Protein AF-A0A4Q3J6K9-F1 (afdb_monomer_lite)

Sequence (147 aa):
MFREPLLRAWMITGSCLGVVLSLVRLTGAIGLLRRRAWSRPVLTGESIAGLVLIVVGFAFNLLVVTPRMMAAVEAKANRGGPGNDHAVAVGGAVGGAVGGVVGSLFGLAVAVATLVIVNQPEVRAALAHRPLPAGVPRFPGLPGDPT

Secondary structure (DSSP, 8-state):
----HHHHHHHHHHHHHHHHHHHHHHHHHHHHHTT-TTHHHHHHHHHHHHHHHHHHHHHHIIIIIHHHHHHHHHHHHTTT--THHHHHHHHHHHHHHHHHHHHHHHHHHHHHHHHHHHH-HHHHHHHH-PPPPTTPPPPTT-TT---

pLDDT: mean 79.11, std 9.24, range [50.06, 92.25]

Radius of gyration: 24.16 Å; chains: 1; bounding box: 59×25×73 Å

Foldseek 3Di:
DDPDPVVVVVVVVVVVVVVVLVVLVVVLVVCLVVLAPVSLVSLLVSLVVLLVCLVVVVCCCVVPVVVVLVVVLVVVVVVPPDPPVSCVSVCCVVCCVVCSVVVSVVSNVVSVVSNVVSPDVVSVVSSPDDPPPVPDDDDPDDPPDDD

Structure (mmCIF, N/CA/C/O backbone):
data_AF-A0A4Q3J6K9-F1
#
_entry.id   AF-A0A4Q3J6K9-F1
#
loop_
_atom_site.group_PDB
_atom_site.id
_atom_site.type_symbol
_atom_site.label_atom_id
_atom_site.label_alt_id
_atom_site.label_comp_id
_atom_site.label_asym_id
_atom_site.label_entity_id
_atom_site.label_seq_id
_atom_site.pdbx_PDB_ins_code
_atom_site.Cartn_x
_atom_site.Cartn_y
_atom_site.Cartn_z
_atom_site.occupancy
_atom_site.B_iso_or_equiv
_atom_site.auth_seq_id
_atom_site.auth_comp_id
_atom_site.auth_asym_id
_atom_site.auth_atom_id
_atom_site.pdbx_PDB_model_num
ATOM 1 N N . MET A 1 1 ? 14.607 9.360 -17.926 1.00 50.06 1 MET A N 1
ATOM 2 C CA . MET A 1 1 ? 13.191 9.783 -18.029 1.00 50.06 1 MET A CA 1
ATOM 3 C C . MET A 1 1 ? 12.442 8.737 -18.851 1.00 50.06 1 MET A C 1
ATOM 5 O O . MET A 1 1 ? 12.768 8.570 -20.020 1.00 50.06 1 MET A O 1
ATOM 9 N N . PHE A 1 2 ? 11.525 7.971 -18.252 1.00 56.50 2 PHE A N 1
ATOM 10 C CA . PHE A 1 2 ? 10.812 6.890 -18.948 1.00 56.50 2 PHE A CA 1
ATOM 11 C C . PHE A 1 2 ? 10.041 7.456 -20.150 1.00 56.50 2 PHE A C 1
ATOM 13 O O . PHE A 1 2 ? 9.261 8.398 -19.984 1.00 56.50 2 PHE A O 1
ATOM 20 N N . ARG A 1 3 ? 10.313 6.948 -21.359 1.00 67.44 3 ARG A N 1
ATOM 21 C CA . ARG A 1 3 ? 9.590 7.339 -22.584 1.00 67.44 3 ARG A CA 1
ATOM 22 C C . ARG A 1 3 ? 8.243 6.626 -22.713 1.00 67.44 3 ARG A C 1
ATOM 24 O O . ARG A 1 3 ? 7.404 7.072 -23.481 1.00 67.44 3 ARG A O 1
ATOM 31 N N . GLU A 1 4 ? 8.020 5.565 -21.941 1.00 81.38 4 GLU A N 1
ATOM 32 C CA . GLU A 1 4 ? 6.760 4.829 -21.963 1.00 81.38 4 GLU A CA 1
ATOM 33 C C . GLU A 1 4 ? 5.675 5.583 -21.175 1.00 81.38 4 GLU A C 1
ATOM 35 O O . GLU A 1 4 ? 5.812 5.747 -19.955 1.00 81.38 4 GLU A O 1
ATOM 40 N N . PRO A 1 5 ? 4.586 6.030 -21.832 1.00 87.56 5 PRO A N 1
ATOM 41 C CA . PRO A 1 5 ? 3.512 6.767 -21.166 1.00 87.56 5 PRO A CA 1
ATOM 42 C C . PRO A 1 5 ? 2.828 5.925 -20.082 1.00 87.56 5 PRO A C 1
ATOM 44 O O . PRO A 1 5 ? 2.428 6.464 -19.054 1.00 87.56 5 PRO A O 1
ATOM 47 N N . LEU A 1 6 ? 2.778 4.600 -20.260 1.00 84.94 6 LEU A N 1
ATOM 48 C CA . LEU A 1 6 ? 2.197 3.666 -19.296 1.00 84.94 6 LEU A CA 1
ATOM 49 C C . LEU A 1 6 ? 2.953 3.657 -17.961 1.00 84.94 6 LEU A C 1
ATOM 51 O O . LEU A 1 6 ? 2.334 3.735 -16.904 1.00 84.94 6 LEU A O 1
ATOM 55 N N . LEU A 1 7 ? 4.289 3.597 -17.997 1.00 80.81 7 LEU A N 1
ATOM 56 C CA . LEU A 1 7 ? 5.097 3.545 -16.778 1.00 80.81 7 LEU A CA 1
ATOM 57 C C . LEU A 1 7 ? 5.019 4.869 -16.007 1.00 80.81 7 LEU A C 1
ATOM 59 O O . LEU A 1 7 ? 4.944 4.874 -14.780 1.00 80.81 7 LEU A O 1
ATOM 63 N N . ARG A 1 8 ? 4.987 5.996 -16.733 1.00 85.62 8 ARG A N 1
ATOM 64 C CA . ARG A 1 8 ? 4.766 7.317 -16.130 1.00 85.62 8 ARG A CA 1
ATOM 65 C C . ARG A 1 8 ? 3.394 7.420 -15.482 1.00 85.62 8 ARG A C 1
ATOM 67 O O . ARG A 1 8 ? 3.319 7.867 -14.343 1.00 85.62 8 ARG A O 1
ATOM 74 N N . ALA A 1 9 ? 2.339 7.011 -16.189 1.00 89.56 9 ALA A N 1
ATOM 75 C CA . ALA A 1 9 ? 0.986 7.008 -15.646 1.00 89.56 9 ALA A CA 1
ATOM 76 C C . ALA A 1 9 ? 0.929 6.163 -14.367 1.00 89.56 9 ALA A C 1
ATOM 78 O O . ALA A 1 9 ? 0.496 6.662 -13.337 1.00 89.56 9 ALA A O 1
ATOM 79 N N . TRP A 1 10 ? 1.491 4.949 -14.390 1.00 84.81 10 TRP A N 1
ATOM 80 C CA . TRP A 1 10 ? 1.572 4.078 -13.216 1.00 84.81 10 TRP A CA 1
ATOM 81 C C . TRP A 1 10 ? 2.307 4.727 -12.034 1.00 84.81 10 TRP A C 1
ATOM 83 O O . TRP A 1 10 ? 1.802 4.713 -10.914 1.00 84.81 10 TRP A O 1
ATOM 93 N N . MET A 1 11 ? 3.472 5.342 -12.268 1.00 86.06 11 MET A N 1
ATOM 94 C CA . MET A 1 11 ? 4.239 6.023 -11.216 1.00 86.06 11 MET A CA 1
ATOM 95 C C . MET A 1 11 ? 3.488 7.218 -10.614 1.00 86.06 11 MET A C 1
ATOM 97 O O . MET A 1 11 ? 3.484 7.386 -9.394 1.00 86.06 11 MET A O 1
ATOM 101 N N . ILE A 1 12 ? 2.846 8.040 -11.449 1.00 90.38 12 ILE A N 1
ATOM 102 C CA . ILE A 1 12 ? 2.070 9.203 -10.998 1.00 90.38 12 ILE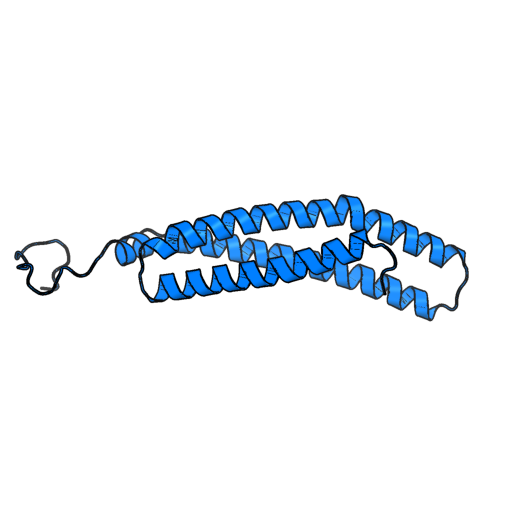 A CA 1
ATOM 103 C C . ILE A 1 12 ? 0.842 8.736 -10.216 1.00 90.38 12 ILE A C 1
ATOM 105 O O . ILE A 1 12 ? 0.642 9.174 -9.085 1.00 90.38 12 ILE A O 1
ATOM 109 N N . THR A 1 13 ? 0.063 7.805 -10.771 1.00 90.12 13 THR A N 1
ATOM 110 C CA . THR A 1 13 ? -1.119 7.244 -10.109 1.00 90.12 13 THR A CA 1
ATOM 111 C C . THR A 1 13 ? -0.745 6.592 -8.783 1.00 90.12 13 THR A C 1
ATOM 113 O O . THR A 1 13 ? -1.395 6.868 -7.779 1.00 90.12 13 THR A O 1
ATOM 116 N N . GLY A 1 14 ? 0.331 5.801 -8.740 1.00 86.31 14 GLY A N 1
ATOM 117 C CA . GLY A 1 14 ? 0.823 5.183 -7.509 1.00 86.31 14 GLY A CA 1
ATOM 118 C C . GLY A 1 14 ? 1.244 6.211 -6.456 1.00 86.31 14 GLY A C 1
ATOM 119 O O . GLY A 1 14 ? 0.903 6.062 -5.284 1.00 86.31 14 GLY A O 1
ATOM 120 N N . SER A 1 15 ? 1.906 7.294 -6.870 1.00 88.00 15 SER A N 1
ATOM 121 C CA . SER A 1 15 ? 2.317 8.375 -5.963 1.00 88.00 15 SER A CA 1
ATOM 122 C C . SER A 1 15 ? 1.113 9.131 -5.396 1.00 88.00 15 SER A C 1
ATOM 124 O O . SER A 1 15 ? 1.013 9.315 -4.184 1.00 88.00 15 SER A O 1
ATOM 126 N N . CYS A 1 16 ? 0.159 9.520 -6.248 1.00 92.25 16 CYS A N 1
ATOM 127 C CA . CYS A 1 16 ? -1.075 10.179 -5.819 1.00 92.25 16 CYS A CA 1
ATOM 128 C C . CYS A 1 16 ? -1.885 9.286 -4.872 1.00 92.25 16 CYS A C 1
ATOM 130 O O . CYS A 1 16 ? -2.348 9.745 -3.829 1.00 92.25 16 CYS A O 1
ATOM 132 N N . LEU A 1 17 ? -2.012 8.002 -5.202 1.00 87.75 17 LEU A N 1
ATOM 133 C CA . LEU A 1 17 ? -2.733 7.038 -4.383 1.00 87.75 17 LEU A CA 1
ATOM 134 C C . LEU A 1 17 ? -2.057 6.824 -3.023 1.00 87.75 17 LEU A C 1
ATOM 136 O O . LEU A 1 17 ? -2.743 6.773 -2.005 1.00 87.75 17 LEU A O 1
ATOM 140 N N . GLY A 1 18 ? -0.723 6.777 -2.986 1.00 85.06 18 GLY A N 1
ATOM 141 C CA . GLY A 1 18 ? 0.050 6.693 -1.746 1.00 85.06 18 GLY A CA 1
ATOM 142 C C . GLY A 1 18 ? -0.181 7.889 -0.820 1.00 85.06 18 GLY A C 1
ATOM 143 O O . GLY A 1 18 ? -0.347 7.712 0.389 1.00 85.06 18 GLY A O 1
ATOM 144 N N . VAL A 1 19 ? -0.271 9.102 -1.374 1.00 89.56 19 VAL A N 1
ATOM 145 C CA . VAL A 1 19 ? -0.608 10.309 -0.599 1.00 89.56 19 VAL A CA 1
ATOM 146 C C . VAL A 1 19 ? -2.028 10.218 -0.043 1.00 89.56 19 VAL A C 1
ATOM 148 O O . VAL A 1 19 ? -2.233 10.456 1.146 1.00 89.56 19 VAL A O 1
ATOM 151 N N . VAL A 1 20 ? -3.003 9.819 -0.866 1.00 90.62 20 VAL A N 1
ATOM 152 C CA . VAL A 1 20 ? -4.399 9.660 -0.426 1.00 90.62 20 VAL A CA 1
ATOM 153 C C . VAL A 1 20 ? -4.501 8.638 0.706 1.00 90.62 20 VAL A C 1
ATOM 155 O O . VAL A 1 20 ? -5.085 8.939 1.746 1.00 90.62 20 VAL A O 1
ATOM 158 N N . LEU A 1 21 ? -3.884 7.465 0.556 1.00 82.12 21 LEU A N 1
ATOM 159 C CA . LEU A 1 21 ? -3.858 6.440 1.602 1.00 82.12 21 LEU A CA 1
ATOM 160 C C . LEU A 1 21 ? -3.192 6.945 2.882 1.00 82.12 21 LEU A C 1
ATOM 162 O O . LEU A 1 21 ? -3.706 6.709 3.971 1.00 82.12 21 LEU A O 1
ATOM 166 N N . SER A 1 22 ? -2.101 7.703 2.765 1.00 85.12 22 SER A N 1
ATOM 167 C CA . SER A 1 22 ? -1.423 8.298 3.922 1.00 85.12 22 SER A CA 1
ATOM 168 C C . SER A 1 22 ? -2.331 9.268 4.682 1.00 85.12 22 SER A C 1
ATOM 170 O O . SER A 1 22 ? -2.375 9.234 5.912 1.00 85.12 22 SER A O 1
ATOM 172 N N . LEU A 1 23 ? -3.110 10.091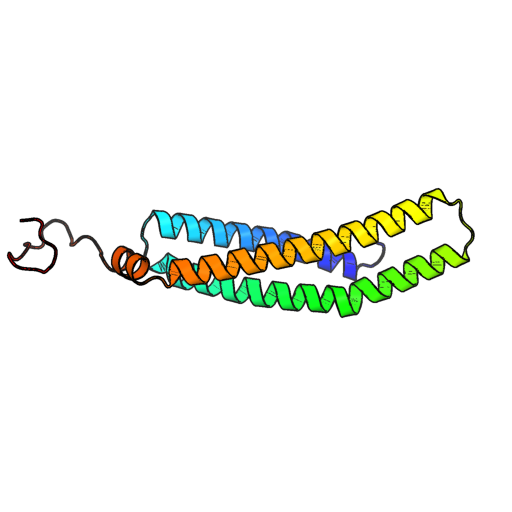 3.971 1.00 90.44 23 LEU A N 1
ATOM 173 C CA . LEU A 1 23 ? -4.088 10.998 4.580 1.00 90.44 23 LEU A CA 1
ATOM 174 C C . LEU A 1 23 ? -5.230 10.235 5.259 1.00 90.44 23 LEU A C 1
ATOM 176 O O . LEU A 1 23 ? -5.631 10.591 6.370 1.00 90.44 23 LEU A O 1
ATOM 180 N N . VAL A 1 24 ? -5.735 9.169 4.633 1.00 86.88 24 VAL A N 1
ATOM 181 C CA . VAL A 1 24 ? -6.774 8.308 5.223 1.00 86.88 24 VAL A CA 1
ATOM 182 C C . VAL A 1 24 ? -6.252 7.638 6.491 1.00 86.88 24 VAL A C 1
ATOM 184 O O . VAL A 1 24 ? -6.913 7.685 7.529 1.00 86.88 24 VAL A O 1
ATOM 187 N N . ARG A 1 25 ? -5.039 7.087 6.442 1.00 84.88 25 ARG A N 1
ATOM 188 C CA . ARG A 1 25 ? -4.376 6.443 7.576 1.00 84.88 25 ARG A CA 1
ATOM 189 C C . ARG A 1 25 ? -4.149 7.420 8.729 1.00 84.88 25 ARG A C 1
ATOM 191 O O . ARG A 1 25 ? -4.455 7.098 9.876 1.00 84.88 25 ARG A O 1
ATOM 198 N N . LEU A 1 26 ? -3.696 8.638 8.428 1.00 88.25 26 LEU A N 1
ATOM 199 C CA . LEU A 1 26 ? -3.539 9.711 9.411 1.00 88.25 26 LEU A CA 1
ATOM 200 C C . LEU A 1 26 ? -4.884 10.097 10.042 1.00 88.25 26 LEU A C 1
ATOM 202 O O . LEU A 1 26 ? -4.996 10.207 11.262 1.00 88.25 26 LEU A O 1
ATOM 206 N N . THR A 1 27 ? -5.927 10.240 9.224 1.00 87.81 27 THR A N 1
ATOM 207 C CA . THR A 1 27 ? -7.286 10.557 9.687 1.00 87.81 27 THR A CA 1
ATOM 208 C C . THR A 1 27 ? -7.838 9.450 10.588 1.00 87.81 27 THR A C 1
ATOM 210 O O . THR A 1 27 ? -8.422 9.736 11.635 1.00 87.81 27 THR A O 1
ATOM 213 N N . GLY A 1 28 ? -7.604 8.186 10.228 1.00 83.25 28 GLY A N 1
ATOM 214 C CA . GLY A 1 28 ? -7.954 7.023 11.038 1.00 83.25 28 GLY A CA 1
ATOM 215 C C . GLY A 1 28 ? -7.220 7.005 12.381 1.00 83.25 28 GLY A C 1
ATOM 216 O O . GLY A 1 28 ? -7.858 6.817 13.417 1.00 83.25 28 GLY A O 1
ATOM 217 N N . ALA A 1 29 ? -5.914 7.294 12.389 1.00 82.31 29 ALA A N 1
ATOM 218 C CA . ALA A 1 29 ? -5.112 7.390 13.610 1.00 82.31 29 ALA A CA 1
ATOM 219 C C . ALA A 1 29 ? -5.605 8.511 14.544 1.00 82.31 29 ALA A C 1
ATOM 221 O O . ALA A 1 29 ? -5.792 8.285 15.741 1.00 82.31 29 ALA A O 1
ATOM 222 N N . ILE A 1 30 ? -5.912 9.697 14.003 1.00 88.44 30 ILE A N 1
ATOM 223 C CA . ILE A 1 30 ? -6.509 10.804 14.769 1.00 88.44 30 ILE A CA 1
ATOM 224 C C . ILE A 1 30 ? -7.882 10.396 15.322 1.00 88.44 30 ILE A C 1
ATOM 226 O O . ILE A 1 30 ? -8.202 10.679 16.479 1.00 88.44 30 ILE A O 1
ATOM 230 N N . GLY A 1 31 ? -8.704 9.712 14.522 1.00 83.31 31 GLY A N 1
ATOM 231 C CA . GLY A 1 31 ? -9.998 9.187 14.954 1.00 83.31 31 GLY A CA 1
ATOM 232 C C . GLY A 1 31 ? -9.879 8.204 16.123 1.00 83.31 31 GLY A C 1
ATOM 233 O O . GLY A 1 31 ? -10.697 8.260 17.047 1.00 83.31 31 GLY A O 1
ATOM 234 N N . LEU A 1 32 ? -8.843 7.360 16.105 1.00 80.50 32 LEU A N 1
ATOM 235 C CA . LEU A 1 32 ? -8.532 6.402 17.165 1.00 80.50 32 LEU A CA 1
ATOM 236 C C . LEU A 1 32 ? -8.129 7.118 18.464 1.00 80.50 32 LEU A C 1
ATOM 238 O O . LEU A 1 32 ? -8.682 6.825 19.523 1.00 80.50 32 LEU A O 1
ATOM 242 N N . LEU A 1 33 ? -7.252 8.126 18.373 1.00 85.75 33 LEU A N 1
ATOM 243 C CA . LEU A 1 33 ? -6.837 8.953 19.516 1.00 85.75 33 LEU A CA 1
ATOM 244 C C . LEU A 1 33 ? -8.013 9.714 20.141 1.00 85.75 33 LEU A C 1
ATOM 246 O O . LEU A 1 33 ? -8.102 9.843 21.359 1.00 85.75 33 LEU A O 1
ATOM 250 N N . ARG A 1 34 ? -8.962 10.175 19.319 1.00 86.88 34 ARG A N 1
ATOM 251 C CA . ARG A 1 34 ? -10.184 10.857 19.785 1.00 86.88 34 ARG A CA 1
ATOM 252 C C . ARG A 1 34 ? -11.299 9.893 20.199 1.00 86.88 34 ARG A C 1
ATOM 254 O O . ARG A 1 34 ? -12.428 10.342 20.398 1.00 86.88 34 ARG A O 1
ATOM 261 N N . ARG A 1 35 ? -11.005 8.590 20.287 1.00 83.44 35 ARG A N 1
ATOM 262 C CA . ARG A 1 35 ? -11.939 7.508 20.633 1.00 83.44 35 ARG A CA 1
ATOM 263 C C . ARG A 1 35 ? -13.259 7.556 19.855 1.00 83.44 35 ARG A C 1
ATOM 265 O O . ARG A 1 35 ? -14.325 7.264 20.393 1.00 83.44 35 ARG A O 1
ATOM 272 N N . ARG A 1 36 ? -13.233 7.965 18.584 1.00 81.56 36 ARG A N 1
ATOM 273 C CA . ARG A 1 36 ? -14.471 8.093 17.808 1.00 81.56 36 ARG A CA 1
ATOM 274 C C . ARG A 1 36 ? -14.853 6.766 17.155 1.00 81.56 36 ARG A C 1
ATOM 276 O O . ARG A 1 36 ? -14.031 6.136 16.496 1.00 81.56 36 ARG A O 1
ATOM 283 N N . ALA A 1 37 ? -16.129 6.389 17.259 1.00 81.81 37 ALA A N 1
ATOM 284 C CA . ALA A 1 37 ? -16.653 5.123 16.733 1.00 81.81 37 ALA A CA 1
ATOM 285 C C . ALA A 1 37 ? -16.487 4.951 15.207 1.00 81.81 37 ALA A C 1
ATOM 287 O O . ALA A 1 37 ? -16.338 3.828 14.731 1.00 81.81 37 ALA A O 1
ATOM 288 N N . TRP A 1 38 ? -16.446 6.050 14.442 1.00 82.88 38 TRP A N 1
ATOM 289 C CA . TRP A 1 38 ? -16.239 6.010 12.986 1.00 82.88 38 TRP A CA 1
ATOM 290 C C . TRP A 1 38 ? -14.806 5.643 12.573 1.00 82.88 38 TRP A C 1
ATOM 292 O O . TRP A 1 38 ? -14.588 5.287 11.420 1.00 82.88 38 TRP A O 1
ATOM 302 N N . SER A 1 39 ? -13.835 5.676 13.493 1.00 82.81 39 SER A N 1
ATOM 303 C CA . SER A 1 39 ? -12.445 5.303 13.186 1.00 82.81 39 SER A CA 1
ATOM 304 C C . SER A 1 39 ? -12.304 3.835 12.778 1.00 82.81 39 SER A C 1
ATOM 306 O O . SER A 1 39 ? -11.504 3.518 11.903 1.00 82.81 39 SER A O 1
ATOM 308 N N . ARG A 1 40 ? -13.119 2.941 13.357 1.00 80.69 40 ARG A N 1
ATOM 309 C CA . ARG A 1 40 ? -13.051 1.496 13.097 1.00 80.69 40 ARG A CA 1
ATOM 310 C C . ARG A 1 40 ? -13.388 1.140 11.648 1.00 80.69 40 ARG A C 1
ATOM 312 O O . ARG A 1 40 ? -12.520 0.566 10.998 1.00 80.69 40 ARG A O 1
ATOM 319 N N . PRO A 1 41 ? -14.573 1.488 11.103 1.00 83.62 41 PRO A N 1
ATOM 320 C CA . PRO A 1 41 ? -14.885 1.152 9.716 1.00 83.62 41 PRO A CA 1
ATOM 321 C C . PRO A 1 41 ? -13.930 1.821 8.717 1.00 83.62 41 PRO A C 1
ATOM 323 O O . PRO A 1 41 ? -13.606 1.205 7.707 1.00 83.62 41 PRO A O 1
ATOM 326 N N . VAL A 1 42 ? -13.423 3.028 9.010 1.00 85.38 42 VAL A N 1
ATOM 327 C CA . VAL A 1 42 ? -12.439 3.708 8.146 1.00 85.38 42 VAL A CA 1
ATOM 328 C C . VAL A 1 42 ? -11.113 2.951 8.101 1.00 85.38 42 VAL A C 1
ATOM 330 O O . VAL A 1 42 ? -10.605 2.693 7.015 1.00 85.38 42 VAL A O 1
ATOM 333 N N . LEU A 1 43 ? -10.569 2.551 9.255 1.00 82.75 43 LEU A N 1
ATOM 334 C CA . LEU A 1 43 ? -9.308 1.806 9.318 1.00 82.75 43 LEU A CA 1
ATOM 335 C C . LEU A 1 43 ? -9.441 0.398 8.732 1.00 82.75 43 LEU A C 1
ATOM 337 O O . LEU A 1 43 ? -8.551 -0.049 8.017 1.00 82.75 43 LEU A O 1
ATOM 341 N N . THR A 1 44 ? -10.558 -0.293 8.980 1.00 83.81 44 THR A N 1
ATOM 342 C CA . THR A 1 44 ? -10.816 -1.601 8.363 1.00 83.81 44 THR A CA 1
ATOM 343 C C . THR A 1 44 ? -10.914 -1.484 6.843 1.00 83.81 44 THR A C 1
ATOM 345 O O . THR A 1 44 ? -10.295 -2.275 6.134 1.00 83.81 44 THR A O 1
ATOM 348 N N . GLY A 1 45 ? -11.641 -0.482 6.340 1.00 86.56 45 GLY A N 1
ATOM 349 C CA . GLY A 1 45 ? -11.747 -0.220 4.906 1.00 86.56 45 GLY A CA 1
ATOM 350 C C . GLY A 1 45 ? -10.395 0.106 4.271 1.00 86.56 45 GLY A C 1
ATOM 351 O O . GLY A 1 45 ? -10.051 -0.478 3.247 1.00 86.56 45 GLY A O 1
ATOM 352 N N . GLU A 1 46 ? -9.600 0.975 4.903 1.00 87.31 46 GLU A N 1
ATOM 353 C CA . GLU A 1 46 ? -8.251 1.322 4.436 1.00 87.31 46 GLU A CA 1
ATOM 354 C C . GLU A 1 46 ? -7.317 0.114 4.430 1.00 87.31 46 GLU A C 1
ATOM 356 O O . GLU A 1 46 ? -6.610 -0.089 3.449 1.00 87.31 46 GLU A O 1
ATOM 361 N N . SER A 1 47 ? -7.362 -0.736 5.457 1.00 82.88 47 SER A N 1
ATOM 362 C CA . SER A 1 47 ? -6.509 -1.925 5.522 1.00 82.88 47 SER A CA 1
ATOM 363 C C . SER A 1 47 ? -6.854 -2.938 4.428 1.00 82.88 47 SER A C 1
ATOM 365 O O . SER A 1 47 ? -5.950 -3.491 3.805 1.00 82.88 47 SER A O 1
ATOM 367 N N . ILE A 1 48 ? -8.144 -3.151 4.138 1.00 87.38 48 ILE A N 1
ATOM 368 C CA . ILE A 1 48 ? -8.580 -4.025 3.036 1.00 87.38 48 ILE A CA 1
ATOM 369 C C . ILE A 1 48 ? -8.155 -3.431 1.689 1.00 87.38 48 ILE A C 1
ATOM 371 O O . ILE A 1 48 ? -7.554 -4.128 0.873 1.00 87.38 48 ILE A O 1
ATOM 375 N N . ALA A 1 49 ? -8.428 -2.143 1.463 1.00 86.75 49 ALA A N 1
ATOM 376 C CA . ALA A 1 49 ? -8.052 -1.460 0.227 1.00 86.75 49 ALA A CA 1
ATOM 377 C C . ALA A 1 49 ? -6.529 -1.468 0.015 1.00 86.75 49 ALA A C 1
ATOM 379 O O . ALA A 1 49 ? -6.060 -1.755 -1.085 1.00 86.75 49 ALA A O 1
ATOM 380 N N . GLY A 1 50 ? -5.754 -1.218 1.071 1.00 83.56 50 GLY A N 1
ATOM 381 C CA . GLY A 1 50 ? -4.296 -1.282 1.057 1.00 83.56 50 GLY A CA 1
ATOM 382 C C . GLY A 1 50 ? -3.784 -2.676 0.706 1.00 83.56 50 GLY A C 1
ATOM 383 O O . GLY A 1 50 ? -2.887 -2.804 -0.121 1.00 83.56 50 GLY A O 1
ATOM 384 N N . LEU A 1 51 ? -4.392 -3.728 1.257 1.00 85.25 51 LEU A N 1
ATOM 385 C CA . LEU A 1 51 ? -4.007 -5.110 0.969 1.00 85.25 51 LEU A CA 1
ATOM 386 C C . LEU A 1 51 ? -4.286 -5.482 -0.495 1.00 85.25 51 LEU A C 1
ATOM 388 O O . LEU A 1 51 ? -3.418 -6.046 -1.159 1.00 85.25 51 LEU A O 1
ATOM 392 N N . VAL A 1 52 ? -5.445 -5.084 -1.031 1.00 89.12 52 VAL A N 1
ATOM 393 C CA . VAL A 1 52 ? -5.763 -5.238 -2.461 1.00 89.12 52 VAL A CA 1
ATOM 394 C C . VAL A 1 52 ? -4.743 -4.499 -3.327 1.00 89.12 52 VAL A C 1
ATOM 396 O O . VAL A 1 52 ? -4.228 -5.069 -4.286 1.00 89.12 52 VAL A O 1
ATOM 399 N N . LEU A 1 53 ? -4.397 -3.259 -2.979 1.00 85.38 53 LEU A N 1
ATOM 400 C CA . LEU A 1 53 ? -3.421 -2.468 -3.732 1.00 85.38 53 LEU A CA 1
ATOM 401 C C . LEU A 1 53 ? -2.010 -3.053 -3.692 1.00 85.38 53 LEU A C 1
ATOM 403 O O . LEU A 1 53 ? -1.325 -3.015 -4.713 1.00 85.38 53 LEU A O 1
ATOM 407 N N . ILE A 1 54 ? -1.586 -3.631 -2.565 1.00 84.19 54 ILE A N 1
ATOM 408 C CA . ILE A 1 54 ? -0.310 -4.353 -2.470 1.00 84.19 54 ILE A CA 1
ATOM 409 C C . ILE A 1 54 ? -0.317 -5.549 -3.426 1.00 84.19 54 ILE A C 1
ATOM 411 O O . ILE A 1 54 ? 0.621 -5.704 -4.204 1.00 84.19 54 ILE A O 1
ATOM 415 N N . VAL A 1 55 ? -1.382 -6.359 -3.427 1.00 87.88 55 VAL A N 1
ATOM 416 C CA . VAL A 1 55 ? -1.497 -7.531 -4.314 1.00 87.88 55 VAL A CA 1
ATOM 417 C C . VAL A 1 55 ? -1.502 -7.113 -5.787 1.00 87.88 55 VAL A C 1
ATOM 419 O O . VAL A 1 55 ? -0.752 -7.672 -6.586 1.00 87.88 55 VAL A O 1
ATOM 422 N N . VAL A 1 56 ? -2.291 -6.097 -6.150 1.00 88.94 56 VAL A N 1
ATOM 423 C CA . VAL A 1 56 ? -2.354 -5.566 -7.522 1.00 88.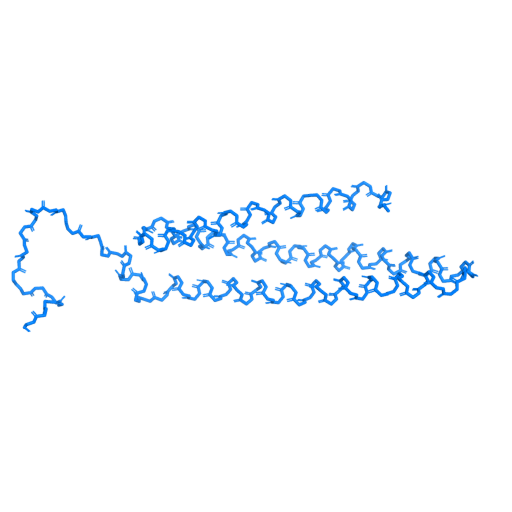94 56 VAL A CA 1
ATOM 424 C C . VAL A 1 56 ? -1.005 -4.981 -7.945 1.00 88.94 56 VAL A C 1
ATOM 426 O O . VAL A 1 56 ? -0.534 -5.257 -9.047 1.00 88.94 56 VAL A O 1
ATOM 429 N N . GLY A 1 57 ? -0.355 -4.207 -7.074 1.00 84.94 57 GLY A N 1
ATOM 430 C CA . GLY A 1 57 ? 0.950 -3.615 -7.347 1.00 84.94 57 GLY A CA 1
ATOM 431 C C . GLY A 1 57 ? 2.046 -4.664 -7.509 1.00 84.94 57 GLY A C 1
ATOM 432 O O . GLY A 1 57 ? 2.867 -4.557 -8.419 1.00 84.94 57 GLY A O 1
ATOM 433 N N . PHE A 1 58 ? 2.022 -5.711 -6.684 1.00 84.25 58 PHE A N 1
ATOM 434 C CA . PHE A 1 58 ? 2.940 -6.840 -6.782 1.00 84.25 58 PHE A CA 1
ATOM 435 C C . PHE A 1 58 ? 2.739 -7.621 -8.086 1.00 84.25 58 PHE A C 1
ATOM 437 O O . PHE A 1 58 ? 3.704 -7.862 -8.812 1.00 84.25 58 PHE A O 1
ATOM 444 N N . ALA A 1 59 ? 1.489 -7.937 -8.439 1.00 89.69 59 ALA A N 1
ATOM 445 C CA . ALA A 1 59 ? 1.160 -8.599 -9.698 1.00 89.69 59 ALA A CA 1
ATOM 446 C C . ALA A 1 59 ? 1.587 -7.760 -10.913 1.00 89.69 59 ALA A C 1
ATOM 448 O O . ALA A 1 59 ? 2.213 -8.284 -11.830 1.00 89.69 59 ALA A O 1
ATOM 449 N N . PHE A 1 60 ? 1.326 -6.449 -10.911 1.00 86.56 60 PHE A N 1
ATOM 450 C CA . PHE A 1 60 ? 1.770 -5.552 -11.982 1.00 86.56 60 PHE A CA 1
ATOM 451 C C . PHE A 1 60 ? 3.302 -5.497 -12.090 1.00 86.56 60 PHE A C 1
ATOM 453 O O . PHE A 1 60 ? 3.855 -5.506 -13.192 1.00 86.56 60 PHE A O 1
ATOM 460 N N . ASN A 1 61 ? 4.007 -5.485 -10.956 1.00 84.12 61 ASN A N 1
ATOM 461 C CA . ASN A 1 61 ? 5.467 -5.489 -10.937 1.00 84.12 61 ASN A CA 1
ATOM 462 C C . ASN A 1 61 ? 6.038 -6.775 -11.561 1.00 84.12 61 ASN A C 1
ATOM 464 O O . ASN A 1 61 ? 6.901 -6.710 -12.438 1.00 84.12 61 ASN A O 1
ATOM 468 N N . LEU A 1 62 ? 5.502 -7.936 -11.181 1.00 86.50 62 LEU A N 1
ATOM 469 C CA . LEU A 1 62 ? 5.934 -9.225 -11.722 1.00 86.50 62 LEU A CA 1
ATOM 470 C C . LEU A 1 62 ? 5.562 -9.411 -13.196 1.00 86.50 62 LEU A C 1
ATOM 472 O O . LEU A 1 62 ? 6.396 -9.854 -13.979 1.00 86.50 62 LEU A O 1
ATOM 476 N N . LEU A 1 63 ? 4.331 -9.070 -13.585 1.00 91.81 63 LEU A N 1
ATOM 477 C CA . LEU A 1 63 ? 3.806 -9.370 -14.921 1.00 91.81 63 LEU A CA 1
ATOM 478 C C . LEU A 1 63 ? 4.192 -8.331 -15.980 1.00 91.81 63 LEU A C 1
ATOM 480 O O . LEU A 1 63 ? 4.247 -8.664 -17.160 1.00 91.81 63 LEU A O 1
ATOM 484 N N . VAL A 1 64 ? 4.439 -7.075 -15.592 1.00 89.75 64 VAL A N 1
ATOM 485 C CA . VAL A 1 64 ? 4.671 -5.974 -16.545 1.00 89.75 64 VAL A CA 1
ATOM 486 C C . VAL A 1 64 ? 6.057 -5.365 -16.383 1.00 89.75 64 VAL A C 1
ATOM 488 O O . VAL A 1 64 ? 6.776 -5.207 -17.369 1.00 89.75 64 VAL A O 1
ATOM 491 N N . VAL A 1 65 ? 6.451 -5.016 -15.158 1.00 84.06 65 VAL A N 1
ATOM 492 C CA . VAL A 1 65 ? 7.691 -4.256 -14.927 1.00 84.06 65 VAL A CA 1
ATOM 493 C C . VAL A 1 65 ? 8.921 -5.147 -15.068 1.00 84.06 65 VAL A C 1
ATOM 495 O O . VAL A 1 65 ? 9.836 -4.807 -15.815 1.00 84.06 65 VAL A O 1
ATOM 498 N N . THR A 1 66 ? 8.924 -6.304 -14.406 1.00 84.56 66 THR A N 1
ATOM 499 C CA . THR A 1 66 ? 10.053 -7.243 -14.396 1.00 84.56 66 THR A CA 1
ATOM 500 C C . THR A 1 66 ? 10.429 -7.736 -15.800 1.00 84.56 66 THR A C 1
ATOM 502 O O . THR A 1 66 ? 11.594 -7.572 -16.169 1.00 84.56 66 THR A O 1
ATOM 505 N N . PRO A 1 67 ? 9.505 -8.254 -16.640 1.00 88.00 67 PRO A N 1
ATOM 506 C CA . PRO A 1 67 ? 9.875 -8.734 -17.973 1.00 88.00 67 PRO A CA 1
ATOM 507 C C . PRO A 1 67 ? 10.382 -7.608 -18.880 1.00 88.00 67 PRO A C 1
ATOM 509 O O . PRO A 1 67 ? 11.354 -7.795 -19.608 1.00 88.00 67 PRO A O 1
ATOM 512 N N . ARG A 1 68 ? 9.789 -6.407 -18.807 1.00 85.12 68 ARG A N 1
ATOM 513 C CA . ARG A 1 68 ? 10.273 -5.254 -19.587 1.00 85.12 68 ARG A CA 1
ATOM 514 C C . ARG A 1 68 ? 11.642 -4.781 -19.136 1.00 85.12 68 ARG A C 1
ATOM 516 O O . ARG A 1 68 ? 12.457 -4.388 -19.966 1.00 85.12 68 ARG A O 1
ATOM 523 N N . MET A 1 69 ? 11.900 -4.824 -17.835 1.00 81.06 69 MET A N 1
ATOM 524 C CA . MET A 1 69 ? 13.201 -4.487 -17.283 1.00 81.06 69 MET A CA 1
ATOM 525 C C . MET A 1 69 ? 14.264 -5.489 -17.742 1.00 81.06 69 MET A C 1
ATOM 527 O O . MET A 1 69 ? 15.315 -5.055 -18.204 1.00 81.06 69 MET A O 1
ATOM 531 N N . MET A 1 70 ? 13.980 -6.797 -17.700 1.00 82.75 70 MET A N 1
ATOM 532 C CA . MET A 1 70 ? 14.897 -7.829 -18.201 1.00 82.75 70 MET A CA 1
ATOM 533 C C . MET A 1 70 ? 15.185 -7.659 -19.696 1.00 82.75 70 MET A C 1
ATOM 535 O O . MET A 1 70 ? 16.350 -7.571 -20.075 1.00 82.75 70 MET A O 1
ATOM 539 N N . ALA A 1 71 ? 14.155 -7.465 -20.524 1.00 86.62 71 ALA A N 1
ATOM 540 C CA . ALA A 1 71 ? 14.332 -7.218 -21.956 1.00 86.62 71 ALA A CA 1
ATOM 541 C C . ALA A 1 71 ? 15.163 -5.950 -22.240 1.00 86.62 71 ALA A C 1
ATOM 543 O O . ALA A 1 71 ? 16.002 -5.927 -23.141 1.00 86.62 71 ALA A O 1
ATOM 544 N N . ALA A 1 72 ? 14.968 -4.883 -21.457 1.00 81.38 72 ALA A N 1
ATOM 545 C CA . ALA A 1 72 ? 15.748 -3.654 -21.587 1.00 81.38 72 ALA A CA 1
ATOM 546 C C . ALA A 1 72 ? 17.215 -3.832 -21.159 1.00 81.38 72 ALA A C 1
ATOM 548 O O . ALA A 1 72 ? 18.100 -3.195 -21.737 1.00 81.38 72 ALA A O 1
ATOM 549 N N . VAL A 1 73 ? 17.474 -4.676 -20.157 1.00 79.25 73 VAL A N 1
ATOM 550 C CA . VAL A 1 73 ? 18.829 -5.027 -19.714 1.00 79.25 73 VAL A CA 1
ATOM 551 C C . VAL A 1 73 ? 19.530 -5.871 -20.777 1.00 79.25 73 VAL A C 1
ATOM 553 O O . VAL A 1 73 ? 20.626 -5.505 -21.190 1.00 79.25 73 VAL A O 1
ATOM 556 N N . GLU A 1 74 ? 18.886 -6.914 -21.301 1.00 83.31 74 GLU A N 1
ATOM 557 C CA . GLU A 1 74 ? 19.434 -7.761 -22.372 1.00 83.31 74 GLU A CA 1
ATOM 558 C C . GLU A 1 74 ? 19.734 -6.959 -23.647 1.00 83.31 74 GLU A C 1
ATOM 560 O O . GLU A 1 74 ? 20.820 -7.059 -24.223 1.00 83.31 74 GLU A O 1
ATOM 565 N N . ALA A 1 75 ? 18.815 -6.079 -24.059 1.00 81.69 75 ALA A N 1
ATOM 566 C CA . ALA A 1 75 ? 19.012 -5.219 -25.224 1.00 81.69 75 ALA A CA 1
ATOM 567 C C . ALA A 1 75 ? 20.189 -4.241 -25.061 1.00 81.69 75 ALA A C 1
ATOM 569 O O . ALA A 1 75 ? 20.796 -3.840 -26.056 1.00 81.69 75 ALA A O 1
ATOM 570 N N . LYS A 1 76 ? 20.510 -3.833 -23.826 1.00 75.12 76 LYS A N 1
ATOM 571 C CA . LYS A 1 76 ? 21.685 -3.003 -23.529 1.00 75.12 76 LYS A CA 1
ATOM 572 C C . LYS A 1 76 ? 22.967 -3.825 -23.433 1.00 75.12 76 LYS A C 1
ATOM 574 O O . LYS A 1 76 ? 23.984 -3.366 -23.948 1.00 75.12 76 LYS A O 1
ATOM 579 N N . ALA A 1 77 ? 22.912 -5.019 -22.844 1.00 75.69 77 ALA A N 1
ATOM 580 C CA . ALA A 1 77 ? 24.042 -5.941 -22.753 1.00 75.69 77 ALA A CA 1
ATOM 581 C C . ALA A 1 77 ? 24.609 -6.265 -24.145 1.00 75.69 77 ALA A C 1
ATOM 583 O O . ALA A 1 77 ? 25.812 -6.169 -24.374 1.00 75.69 77 ALA A O 1
ATOM 584 N N . ASN A 1 78 ? 23.725 -6.517 -25.114 1.00 77.44 78 ASN A N 1
ATOM 585 C CA . ASN A 1 78 ? 24.106 -6.857 -26.488 1.00 77.44 78 ASN A CA 1
ATOM 586 C C . ASN A 1 78 ? 24.686 -5.682 -27.299 1.00 77.44 78 ASN A C 1
ATOM 588 O O . ASN A 1 78 ? 25.225 -5.897 -28.381 1.00 77.44 78 ASN A O 1
ATOM 592 N N . ARG A 1 79 ? 24.585 -4.434 -26.817 1.00 75.44 79 ARG A N 1
ATOM 593 C CA . ARG A 1 79 ? 25.073 -3.239 -27.535 1.00 75.44 79 ARG A CA 1
ATOM 594 C C . ARG A 1 79 ? 26.512 -2.842 -27.192 1.00 75.44 79 ARG A C 1
ATOM 596 O O . ARG A 1 79 ? 26.977 -1.834 -27.714 1.00 75.44 79 ARG A O 1
ATOM 603 N N . GLY A 1 80 ? 27.213 -3.595 -26.338 1.00 62.34 80 GLY A N 1
ATOM 604 C CA . GLY A 1 80 ? 28.650 -3.402 -26.078 1.00 62.34 80 GLY A CA 1
ATOM 605 C C . GLY A 1 80 ? 29.041 -2.022 -25.525 1.00 62.34 80 GLY A C 1
ATOM 606 O O . GLY A 1 80 ? 30.182 -1.599 -25.690 1.00 62.34 80 GLY A O 1
ATOM 607 N N . GLY A 1 81 ? 28.103 -1.294 -24.907 1.00 62.75 81 GLY A N 1
ATOM 608 C CA . GLY A 1 81 ? 28.353 0.044 -24.364 1.00 62.75 81 GLY A CA 1
ATOM 609 C C . GLY A 1 81 ? 29.266 0.027 -23.124 1.00 62.75 81 GLY A C 1
ATOM 610 O O . GLY A 1 81 ? 29.279 -0.968 -22.398 1.00 62.75 81 GLY A O 1
ATOM 611 N N . PRO A 1 82 ? 30.019 1.113 -22.859 1.00 57.91 82 PRO A N 1
ATOM 612 C CA . PRO A 1 82 ? 31.028 1.181 -21.798 1.00 57.91 82 PRO A CA 1
ATOM 613 C C . PRO A 1 82 ? 30.479 0.760 -20.423 1.00 57.91 82 PRO A C 1
ATOM 615 O O . PRO A 1 82 ? 29.430 1.228 -19.979 1.00 57.91 82 PRO A O 1
ATOM 618 N N . GLY A 1 83 ? 31.217 -0.132 -19.748 1.00 63.94 83 GLY A N 1
ATOM 619 C CA . GLY A 1 83 ? 30.772 -0.986 -18.633 1.00 63.94 83 GLY A CA 1
ATOM 620 C C . GLY A 1 83 ? 30.227 -0.314 -17.365 1.00 63.94 83 GLY A C 1
ATOM 621 O O . GLY A 1 83 ? 29.739 -1.013 -16.479 1.00 63.94 83 GLY A O 1
ATOM 622 N N . ASN A 1 84 ? 30.224 1.017 -17.276 1.00 64.69 84 ASN A N 1
ATOM 623 C CA . ASN A 1 84 ? 29.693 1.739 -16.118 1.00 64.69 84 ASN A CA 1
ATOM 624 C C . ASN A 1 84 ? 28.160 1.894 -16.172 1.00 64.69 84 ASN A C 1
ATOM 626 O O . ASN A 1 84 ? 27.497 1.818 -15.137 1.00 64.69 84 ASN A O 1
ATOM 630 N N . ASP A 1 85 ? 27.568 2.014 -17.365 1.00 66.81 85 ASP A N 1
ATOM 631 C CA . ASP A 1 85 ? 26.111 2.175 -17.517 1.00 66.81 85 ASP A CA 1
ATOM 632 C C . ASP A 1 85 ? 25.340 0.892 -17.181 1.00 66.81 85 ASP A C 1
ATOM 634 O O . ASP A 1 85 ? 24.178 0.931 -16.759 1.00 66.81 85 ASP A O 1
ATOM 638 N N . HIS A 1 86 ? 25.994 -0.260 -17.341 1.00 67.12 86 HIS A N 1
ATOM 639 C CA . HIS A 1 86 ? 25.398 -1.558 -17.060 1.00 67.12 86 HIS A CA 1
ATOM 640 C C . HIS A 1 86 ? 25.288 -1.819 -15.553 1.00 67.12 86 HIS A C 1
ATOM 642 O O . HIS A 1 86 ? 24.256 -2.307 -15.089 1.00 67.12 86 HIS A O 1
ATOM 648 N N . ALA A 1 87 ? 26.312 -1.439 -14.781 1.00 67.69 87 ALA A N 1
ATOM 649 C CA . ALA A 1 87 ? 26.314 -1.570 -13.327 1.00 67.69 87 ALA A CA 1
ATOM 650 C C . ALA A 1 87 ? 25.253 -0.669 -12.673 1.00 67.69 87 ALA A C 1
ATOM 652 O O . ALA A 1 87 ? 24.538 -1.113 -11.778 1.00 67.69 87 ALA A O 1
ATOM 653 N N . VAL A 1 88 ? 25.079 0.564 -13.165 1.00 73.44 88 VAL A N 1
ATOM 654 C CA . VAL A 1 88 ? 24.049 1.491 -12.661 1.00 73.44 88 VAL A CA 1
ATOM 655 C C . VAL A 1 88 ? 22.638 0.993 -12.993 1.00 73.44 88 VAL A C 1
ATOM 657 O O . VAL A 1 88 ? 21.749 1.047 -12.143 1.00 73.44 88 VAL A O 1
ATOM 660 N N . ALA A 1 89 ? 22.419 0.464 -14.203 1.00 70.81 89 ALA A N 1
ATOM 661 C CA . ALA A 1 89 ? 21.120 -0.084 -14.597 1.00 70.81 89 ALA A CA 1
ATOM 662 C C . ALA A 1 89 ? 20.735 -1.322 -13.770 1.00 70.81 89 ALA A C 1
ATOM 664 O O . ALA A 1 89 ? 19.598 -1.421 -13.306 1.00 70.81 89 ALA A O 1
ATOM 665 N N . VAL A 1 90 ? 21.684 -2.236 -13.545 1.00 73.44 90 VAL A N 1
ATOM 666 C CA . VAL A 1 90 ? 21.474 -3.429 -12.712 1.00 73.44 90 VAL A CA 1
ATOM 667 C C . VAL A 1 90 ? 21.301 -3.039 -11.243 1.00 73.44 90 VAL A C 1
ATOM 669 O O . VAL A 1 90 ? 20.386 -3.530 -10.591 1.00 73.44 90 VAL A O 1
ATOM 672 N N . GLY A 1 91 ? 22.096 -2.097 -10.730 1.00 76.94 91 GLY A N 1
ATOM 673 C CA . GLY A 1 91 ? 21.961 -1.590 -9.363 1.00 76.94 91 GLY A CA 1
ATOM 674 C C . GLY A 1 91 ? 20.598 -0.944 -9.102 1.00 76.94 91 GLY A C 1
ATOM 675 O O . GLY A 1 91 ? 19.977 -1.217 -8.078 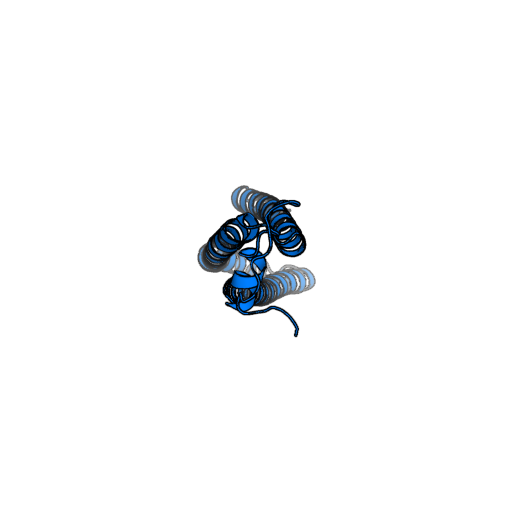1.00 76.94 91 GLY A O 1
ATOM 676 N N . GLY A 1 92 ? 20.081 -0.155 -10.049 1.00 77.31 92 GLY A N 1
ATOM 677 C CA . GLY A 1 92 ? 18.739 0.427 -9.957 1.00 77.31 92 GLY A CA 1
ATOM 678 C C . GLY A 1 92 ? 17.621 -0.619 -10.018 1.00 77.31 92 GLY A C 1
ATOM 679 O O . GLY A 1 92 ? 16.655 -0.530 -9.263 1.00 77.31 92 GLY A O 1
ATOM 680 N N . ALA A 1 93 ? 17.770 -1.634 -10.871 1.00 73.88 93 ALA A N 1
ATOM 681 C CA . ALA A 1 93 ? 16.842 -2.757 -10.978 1.00 73.88 93 ALA A CA 1
ATOM 682 C C . ALA A 1 93 ? 16.778 -3.584 -9.684 1.00 73.88 93 ALA A C 1
ATOM 684 O O . ALA A 1 93 ? 15.696 -3.830 -9.151 1.00 73.88 93 ALA A O 1
ATOM 685 N N . VAL A 1 94 ? 17.941 -3.965 -9.148 1.00 78.12 94 VAL A N 1
ATOM 686 C CA . VAL A 1 94 ? 18.059 -4.739 -7.906 1.00 78.12 94 VAL A CA 1
ATOM 687 C C . VAL A 1 94 ? 17.598 -3.907 -6.712 1.00 78.12 94 VAL A C 1
ATOM 689 O O . VAL A 1 94 ? 16.795 -4.384 -5.917 1.00 78.12 94 VAL A O 1
ATOM 692 N N . GLY A 1 95 ? 18.027 -2.647 -6.612 1.00 79.19 95 GLY A N 1
ATOM 693 C CA . GLY A 1 95 ? 17.595 -1.737 -5.551 1.00 79.19 95 GLY A CA 1
ATOM 694 C C . GLY A 1 95 ? 16.083 -1.505 -5.561 1.00 79.19 95 GLY A C 1
ATOM 695 O O . GLY A 1 95 ? 15.450 -1.529 -4.508 1.00 79.19 95 GLY A O 1
ATOM 696 N N . GLY A 1 96 ? 15.484 -1.360 -6.746 1.00 80.62 96 GLY A N 1
ATOM 697 C CA . GLY A 1 96 ? 14.036 -1.240 -6.910 1.00 80.62 96 GLY A CA 1
ATOM 698 C C . GLY A 1 96 ? 13.279 -2.516 -6.537 1.00 80.62 96 GLY A C 1
ATOM 699 O O . GLY A 1 96 ? 12.259 -2.438 -5.855 1.00 80.62 96 GLY A O 1
ATOM 700 N N . ALA A 1 97 ? 13.784 -3.688 -6.929 1.00 77.69 97 ALA A N 1
ATOM 701 C CA . ALA A 1 97 ? 13.178 -4.972 -6.582 1.00 77.69 97 ALA A CA 1
ATOM 702 C C . ALA A 1 97 ? 13.255 -5.248 -5.072 1.00 77.69 97 ALA A C 1
ATOM 704 O O . ALA A 1 97 ? 12.238 -5.542 -4.447 1.00 77.69 97 ALA A O 1
ATOM 705 N N . VAL A 1 98 ? 14.436 -5.083 -4.466 1.00 82.19 98 VAL A N 1
ATOM 706 C CA . VAL A 1 98 ? 14.644 -5.272 -3.022 1.00 82.19 98 VAL A CA 1
ATOM 707 C C . VAL A 1 98 ? 13.821 -4.261 -2.227 1.00 82.19 98 VAL A C 1
ATOM 709 O O . VAL A 1 98 ? 13.082 -4.652 -1.326 1.00 82.19 98 VAL A O 1
ATOM 712 N N . GLY A 1 99 ? 13.878 -2.977 -2.591 1.00 82.25 99 GLY A N 1
ATOM 713 C CA . GLY A 1 99 ? 13.079 -1.932 -1.952 1.00 82.25 99 GLY A CA 1
ATOM 714 C C . GLY A 1 99 ? 11.575 -2.185 -2.083 1.00 82.25 99 GLY A C 1
ATOM 715 O O . GLY A 1 99 ? 10.836 -2.004 -1.118 1.00 82.25 99 GLY A O 1
ATOM 716 N N . GLY A 1 100 ? 11.125 -2.676 -3.240 1.00 80.69 100 GLY A N 1
ATOM 717 C CA . GLY A 1 100 ? 9.733 -3.052 -3.477 1.00 80.69 100 GLY A CA 1
ATOM 718 C C . GLY A 1 100 ? 9.275 -4.223 -2.609 1.00 80.69 100 GLY A C 1
ATOM 719 O O . GLY A 1 100 ? 8.206 -4.146 -2.004 1.00 80.69 100 GLY A O 1
ATOM 720 N N . VAL A 1 101 ? 10.081 -5.281 -2.496 1.00 80.94 101 VAL A N 1
ATOM 721 C CA . VAL A 1 101 ? 9.767 -6.452 -1.661 1.00 80.94 101 VAL A CA 1
ATOM 722 C C . VAL A 1 101 ? 9.756 -6.077 -0.182 1.00 80.94 101 VAL A C 1
ATOM 724 O O . VAL A 1 101 ? 8.764 -6.325 0.501 1.00 80.94 101 VAL A O 1
ATOM 727 N N . VAL A 1 102 ? 10.815 -5.426 0.309 1.00 84.81 102 VAL A N 1
ATOM 728 C CA . VAL A 1 102 ? 10.917 -5.005 1.716 1.00 84.81 102 VAL A CA 1
ATOM 729 C C . VAL A 1 102 ? 9.793 -4.032 2.070 1.00 84.81 102 VAL A C 1
ATOM 731 O O . VAL A 1 102 ? 9.126 -4.209 3.088 1.00 84.81 102 VAL A O 1
ATOM 734 N N . GLY A 1 103 ? 9.523 -3.051 1.206 1.00 82.69 103 GLY A N 1
ATOM 735 C CA . GLY A 1 103 ? 8.427 -2.102 1.389 1.00 82.69 103 GLY A CA 1
ATOM 736 C C . GLY A 1 103 ? 7.054 -2.777 1.407 1.00 82.69 103 GLY A C 1
ATOM 737 O O . GLY A 1 103 ? 6.225 -2.445 2.252 1.00 82.69 103 GLY A O 1
ATOM 738 N N . SER A 1 104 ? 6.823 -3.764 0.535 1.00 78.44 104 SER A N 1
ATOM 739 C CA . SER A 1 104 ? 5.557 -4.513 0.490 1.00 78.44 104 SER A CA 1
ATOM 740 C C . SER A 1 104 ? 5.355 -5.370 1.738 1.00 78.44 104 SER A C 1
ATOM 742 O O . SER A 1 104 ? 4.265 -5.374 2.305 1.00 78.44 104 SER A O 1
ATOM 744 N N . LEU A 1 105 ? 6.404 -6.056 2.205 1.00 83.94 105 LEU A N 1
ATOM 745 C CA . LEU A 1 105 ? 6.362 -6.852 3.435 1.00 83.94 105 LEU A CA 1
ATOM 746 C C . LEU A 1 105 ? 6.113 -5.974 4.662 1.00 83.94 105 LEU A C 1
ATOM 748 O O . LEU A 1 105 ? 5.280 -6.310 5.502 1.00 83.94 105 LEU A O 1
ATOM 752 N N . PHE A 1 106 ? 6.788 -4.826 4.743 1.00 86.12 106 PHE A N 1
ATOM 753 C CA . PHE A 1 106 ? 6.564 -3.862 5.813 1.00 86.12 106 PHE A CA 1
ATOM 754 C C . PHE A 1 106 ? 5.134 -3.309 5.780 1.00 86.12 106 PHE A C 1
ATOM 756 O O . PHE A 1 106 ? 4.449 -3.311 6.801 1.00 86.12 106 PHE A O 1
ATOM 763 N N . GLY A 1 107 ? 4.647 -2.904 4.603 1.00 80.94 107 GLY A N 1
ATOM 764 C CA . GLY A 1 107 ? 3.273 -2.436 4.418 1.00 80.94 107 GLY A CA 1
ATOM 765 C C . GLY A 1 107 ? 2.236 -3.486 4.822 1.00 80.94 107 GLY A C 1
ATOM 766 O O . GLY A 1 107 ? 1.275 -3.165 5.522 1.00 80.94 107 GLY A O 1
ATOM 767 N N . LEU A 1 108 ? 2.465 -4.751 4.461 1.00 81.50 108 LEU A N 1
ATOM 768 C CA . LEU A 1 108 ? 1.615 -5.872 4.853 1.00 81.50 108 LEU A CA 1
ATOM 769 C C .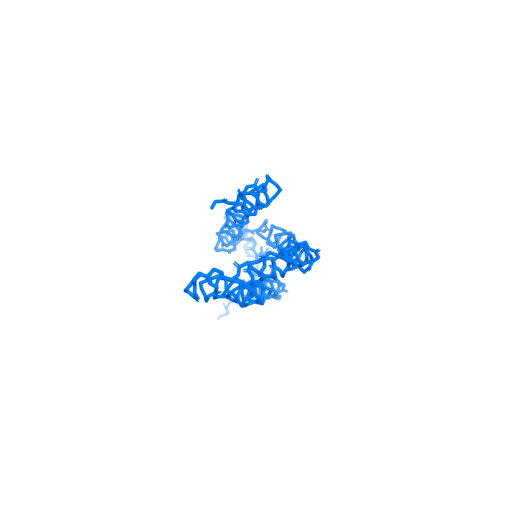 LEU A 1 108 ? 1.613 -6.078 6.373 1.00 81.50 108 LEU A C 1
ATOM 771 O O . LEU A 1 108 ? 0.544 -6.160 6.973 1.00 81.50 108 LEU A O 1
ATOM 775 N N . ALA A 1 109 ? 2.788 -6.117 7.007 1.00 85.38 109 ALA A N 1
ATOM 776 C CA . ALA A 1 109 ? 2.907 -6.276 8.456 1.00 85.38 109 ALA A CA 1
ATOM 777 C C . ALA A 1 109 ? 2.173 -5.153 9.204 1.00 85.38 109 ALA A C 1
ATOM 779 O O . ALA A 1 109 ? 1.431 -5.403 10.153 1.00 85.38 109 ALA A O 1
ATOM 780 N N . VAL A 1 110 ? 2.320 -3.919 8.725 1.00 83.44 110 VAL A N 1
ATOM 781 C CA . VAL A 1 110 ? 1.652 -2.738 9.268 1.00 83.44 110 VAL A CA 1
ATOM 782 C C . VAL A 1 110 ? 0.129 -2.810 9.087 1.00 83.44 110 VAL A C 1
ATOM 784 O O . VAL A 1 110 ? -0.610 -2.491 10.024 1.00 83.44 110 VAL A O 1
ATOM 787 N N . ALA A 1 111 ? -0.365 -3.255 7.929 1.00 77.94 111 ALA A N 1
ATOM 788 C CA . ALA A 1 111 ? -1.796 -3.453 7.690 1.00 77.94 111 ALA A CA 1
ATOM 789 C C . ALA A 1 111 ? -2.382 -4.532 8.617 1.00 77.94 111 ALA A C 1
ATOM 791 O O . ALA A 1 111 ? -3.395 -4.296 9.276 1.00 77.94 111 ALA A O 1
ATOM 792 N N . VAL A 1 112 ? -1.705 -5.677 8.747 1.00 83.31 112 VAL A N 1
ATOM 793 C CA . VAL A 1 112 ? -2.117 -6.771 9.642 1.00 83.31 112 VAL A CA 1
ATOM 794 C C . VAL A 1 112 ? -2.122 -6.314 11.099 1.00 83.31 112 VAL A C 1
ATOM 796 O O . VAL A 1 112 ? -3.120 -6.503 11.791 1.00 83.31 112 VAL A O 1
ATOM 799 N N . ALA A 1 113 ? -1.059 -5.651 11.560 1.00 85.25 113 ALA A N 1
ATOM 800 C CA . ALA A 1 113 ? -0.982 -5.123 12.920 1.00 85.25 113 ALA A CA 1
ATOM 801 C C . ALA A 1 113 ? -2.122 -4.134 13.212 1.00 85.25 113 ALA A C 1
ATOM 803 O O . ALA A 1 113 ? -2.757 -4.209 14.263 1.00 85.25 113 ALA A O 1
ATOM 804 N N . THR A 1 114 ? -2.440 -3.255 12.256 1.00 80.50 114 THR A N 1
ATOM 805 C CA . THR A 1 114 ? -3.564 -2.311 12.376 1.00 80.50 114 THR A CA 1
ATOM 806 C C . THR A 1 114 ? -4.889 -3.061 12.520 1.00 80.50 114 THR A C 1
ATOM 808 O O . THR A 1 114 ? -5.683 -2.749 13.408 1.00 80.50 114 THR A O 1
ATOM 811 N N . LEU A 1 115 ? -5.109 -4.091 11.698 1.00 80.06 115 LEU A N 1
ATOM 812 C CA . LEU A 1 115 ? -6.320 -4.907 11.742 1.00 80.06 115 LEU A CA 1
ATOM 813 C C . LEU A 1 115 ? -6.472 -5.638 13.083 1.00 80.06 115 LEU A C 1
ATOM 815 O O . LEU A 1 115 ? -7.572 -5.698 13.631 1.00 80.06 115 LEU A O 1
ATOM 819 N N . VAL A 1 116 ? -5.372 -6.176 13.617 1.00 86.75 116 VAL A N 1
ATOM 820 C CA . VAL A 1 116 ? -5.346 -6.865 14.913 1.00 86.75 116 VAL A CA 1
ATOM 821 C C . VAL A 1 116 ? -5.686 -5.887 16.035 1.00 86.75 116 VAL A C 1
ATOM 823 O O . VAL A 1 116 ? -6.628 -6.138 16.782 1.00 86.75 116 VAL A O 1
ATOM 826 N N . ILE A 1 117 ? -4.995 -4.745 16.111 1.00 85.50 117 ILE A N 1
ATOM 827 C CA . ILE A 1 117 ? -5.196 -3.739 17.167 1.00 85.50 117 ILE A CA 1
ATOM 828 C C . ILE A 1 117 ? -6.637 -3.209 17.155 1.00 85.50 117 ILE A C 1
ATOM 830 O O . ILE A 1 117 ? -7.293 -3.161 18.192 1.00 85.50 117 ILE A O 1
ATOM 834 N N . VAL A 1 118 ? -7.185 -2.869 15.984 1.00 80.19 118 VAL A N 1
ATOM 835 C CA . VAL A 1 118 ? -8.553 -2.320 15.861 1.00 80.19 118 VAL A CA 1
ATOM 836 C C . VAL A 1 118 ? -9.645 -3.360 16.182 1.00 80.19 118 VAL A C 1
ATOM 838 O O . VAL A 1 118 ? -10.797 -3.001 16.479 1.00 80.19 118 VAL A O 1
ATOM 841 N N . ASN A 1 119 ? -9.303 -4.650 16.145 1.00 82.06 119 ASN A N 1
ATOM 842 C CA . ASN A 1 119 ? -10.201 -5.749 16.497 1.00 82.06 119 ASN A CA 1
ATOM 843 C C . ASN A 1 119 ? -10.060 -6.242 17.940 1.00 82.06 119 ASN A C 1
ATOM 845 O O . ASN A 1 119 ? -10.923 -7.008 18.377 1.00 82.06 119 ASN A O 1
ATOM 849 N N . GLN A 1 120 ? -9.058 -5.785 18.696 1.00 86.00 120 GLN A N 1
ATOM 850 C CA . GLN A 1 120 ? -8.910 -6.174 20.096 1.00 86.00 120 GLN A CA 1
ATOM 851 C C . GLN A 1 120 ? -10.134 -5.757 20.929 1.00 86.00 120 GLN A C 1
ATOM 853 O O . GLN A 1 120 ? -10.613 -4.626 20.801 1.00 86.00 120 GLN A O 1
ATOM 858 N N . PRO A 1 121 ? -10.654 -6.646 21.798 1.00 79.38 121 PRO A N 1
ATOM 859 C CA . PRO A 1 121 ? -11.882 -6.404 22.554 1.00 79.38 121 PRO A CA 1
ATOM 860 C C . PRO A 1 121 ? -11.774 -5.194 23.487 1.00 79.38 121 PRO A C 1
ATOM 862 O O . PRO A 1 121 ? -12.747 -4.460 23.630 1.00 79.38 121 PRO A O 1
ATOM 865 N N . GLU A 1 122 ? -10.592 -4.919 24.039 1.00 81.44 122 GLU A N 1
ATOM 866 C CA . GLU A 1 122 ? -10.334 -3.739 24.873 1.00 81.44 122 GLU A CA 1
ATOM 867 C C . GLU A 1 122 ? -10.510 -2.433 24.090 1.00 81.44 122 GLU A C 1
ATOM 869 O O . GLU A 1 122 ? -11.183 -1.510 24.547 1.00 81.44 122 GLU A O 1
ATOM 874 N N . VAL A 1 123 ? -9.990 -2.377 22.859 1.00 76.81 123 VAL A N 1
ATOM 875 C CA . VAL A 1 123 ? -10.174 -1.233 21.954 1.00 76.81 123 VAL A CA 1
ATOM 876 C C . VAL A 1 123 ? -11.650 -1.088 21.578 1.00 76.81 123 VAL A C 1
ATOM 878 O O . VAL A 1 123 ? -12.169 0.028 21.511 1.00 76.81 123 VAL A O 1
ATOM 881 N N . ARG A 1 124 ? -12.370 -2.204 21.390 1.00 75.94 124 ARG A N 1
ATOM 882 C CA . ARG A 1 124 ? -13.825 -2.186 21.146 1.00 75.94 124 ARG A CA 1
ATOM 883 C C . ARG A 1 124 ? -14.582 -1.617 22.338 1.00 75.94 124 ARG A C 1
ATOM 885 O O . ARG A 1 124 ? -15.437 -0.762 22.130 1.00 75.94 124 ARG A O 1
ATOM 892 N N . ALA A 1 125 ? -14.259 -2.053 23.552 1.00 77.88 125 ALA A N 1
ATOM 893 C CA . ALA A 1 125 ? -14.881 -1.566 24.777 1.00 77.88 125 ALA A CA 1
ATOM 894 C C . ALA A 1 125 ? -14.602 -0.067 24.975 1.00 77.88 125 ALA A C 1
ATOM 896 O O . ALA A 1 125 ? -15.532 0.724 25.120 1.00 77.88 125 ALA A O 1
ATOM 897 N N . ALA A 1 126 ? -13.341 0.356 24.843 1.00 75.69 126 ALA A N 1
ATOM 898 C CA . ALA A 1 126 ? -12.932 1.754 24.980 1.00 75.69 126 ALA A CA 1
ATOM 899 C C . ALA A 1 126 ? -13.613 2.701 23.974 1.00 75.69 126 ALA A C 1
ATOM 901 O O . ALA A 1 126 ? -13.835 3.871 24.288 1.00 75.69 126 ALA A O 1
ATOM 902 N N . LEU A 1 127 ? -13.948 2.207 22.778 1.00 70.12 127 LEU A N 1
ATOM 903 C CA . LEU A 1 127 ? -14.670 2.956 21.742 1.00 70.12 127 LEU A CA 1
ATOM 904 C C . LEU A 1 127 ? -16.199 2.867 21.877 1.00 70.12 127 LEU A C 1
ATOM 906 O O . LEU A 1 127 ? -16.902 3.728 21.345 1.00 70.12 127 LEU A O 1
ATOM 910 N N . ALA A 1 128 ? -16.719 1.843 22.559 1.00 72.06 128 ALA A N 1
ATOM 911 C CA . ALA A 1 128 ? -18.146 1.673 22.833 1.00 72.06 128 ALA A CA 1
ATOM 912 C C . ALA A 1 128 ? -18.621 2.546 24.005 1.00 72.06 128 ALA A C 1
ATOM 914 O O . ALA A 1 128 ? -19.775 2.979 24.018 1.00 72.06 128 ALA A O 1
ATOM 915 N N . HIS A 1 129 ? -17.738 2.856 24.959 1.00 63.50 129 HIS A N 1
ATOM 916 C CA . HIS A 1 129 ? -18.040 3.770 26.057 1.00 63.50 129 HIS A CA 1
ATOM 917 C C . HIS A 1 129 ? -18.138 5.218 25.557 1.00 63.50 129 HIS A C 1
ATOM 919 O O . HIS A 1 129 ? -17.193 6.005 25.624 1.00 63.50 129 HIS A O 1
ATOM 925 N N . ARG A 1 130 ? -19.325 5.599 25.078 1.00 59.09 130 ARG A N 1
ATOM 926 C CA . ARG A 1 130 ? -19.737 7.004 25.041 1.00 59.09 130 ARG A CA 1
ATOM 927 C C . ARG A 1 130 ? -19.818 7.476 26.500 1.00 59.09 130 ARG A C 1
ATOM 929 O O . ARG A 1 130 ? -20.574 6.861 27.253 1.00 59.09 130 ARG A O 1
ATOM 936 N N . PRO A 1 131 ? -19.086 8.523 26.930 1.00 60.75 131 PRO A N 1
ATOM 937 C CA . PRO A 1 131 ? -19.384 9.144 28.213 1.00 60.75 131 PRO A CA 1
ATOM 938 C C . PRO A 1 131 ? -20.861 9.538 28.188 1.00 60.75 131 PRO A C 1
ATOM 940 O O . PRO A 1 131 ? -21.317 10.175 27.232 1.00 60.75 131 PRO A O 1
ATOM 943 N N . LEU A 1 132 ? -21.616 9.069 29.181 1.00 61.88 132 LEU A N 1
ATOM 944 C CA . LEU A 1 132 ? -23.022 9.426 29.326 1.00 61.88 132 LEU A CA 1
ATOM 945 C C . LEU A 1 132 ? -23.139 10.960 29.278 1.00 61.88 132 LEU A C 1
ATOM 947 O O . LEU A 1 132 ? -22.265 11.637 29.832 1.00 61.88 132 LEU A O 1
ATOM 951 N N . PRO A 1 133 ? -24.168 11.519 28.612 1.00 65.56 133 PRO A N 1
ATOM 952 C CA . PRO A 1 133 ? -24.424 12.952 28.646 1.00 65.56 133 PRO A CA 1
ATOM 953 C C . PRO A 1 133 ? -24.345 13.464 30.087 1.00 65.56 133 PRO A C 1
ATOM 955 O O . PRO A 1 133 ? -24.884 12.828 30.997 1.00 65.56 133 PRO A O 1
ATOM 958 N N . ALA A 1 134 ? -23.648 14.583 30.300 1.00 63.94 134 ALA A N 1
ATOM 959 C CA . ALA A 1 134 ? -23.571 15.207 31.615 1.00 63.94 134 ALA A CA 1
ATOM 960 C C . ALA A 1 134 ? -25.002 15.461 32.119 1.00 63.94 134 ALA A C 1
ATOM 962 O O . ALA A 1 134 ? -25.750 16.204 31.489 1.00 63.94 134 ALA A O 1
ATOM 963 N N . GLY A 1 135 ? -25.395 14.779 33.198 1.00 67.25 135 GLY A N 1
ATOM 964 C CA . GLY A 1 135 ? -26.752 14.836 33.749 1.00 67.25 135 GLY A CA 1
ATOM 965 C C . GLY A 1 135 ? -27.547 13.527 33.705 1.00 67.25 135 GLY A C 1
ATOM 966 O O . GLY A 1 135 ? -28.617 13.479 34.301 1.00 67.25 135 GLY A O 1
ATOM 967 N N . VAL A 1 136 ? -27.052 12.453 33.075 1.00 66.88 136 VAL A N 1
ATOM 968 C CA . VAL A 1 136 ? -27.667 11.125 33.264 1.00 66.88 136 VAL A CA 1
ATOM 969 C C . VAL A 1 136 ? -27.294 10.606 34.660 1.00 66.88 136 VAL A C 1
ATOM 971 O O . VAL A 1 136 ? -26.096 10.486 34.942 1.00 66.88 136 VAL A O 1
ATOM 974 N N . PRO A 1 137 ? -28.271 10.303 35.539 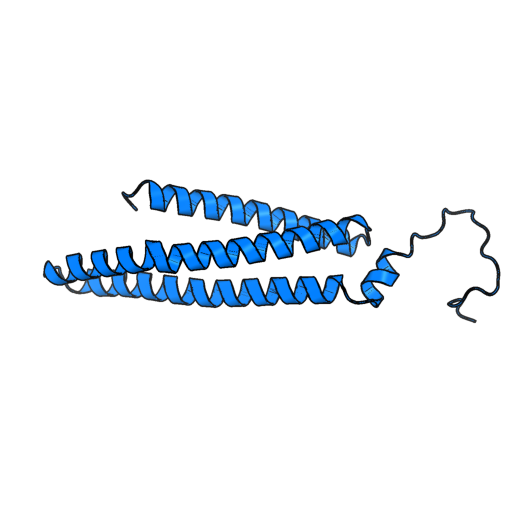1.00 64.81 137 PRO A N 1
ATOM 975 C CA . PRO A 1 137 ? -27.997 9.750 36.860 1.00 64.81 137 PRO A CA 1
ATOM 976 C C . PRO A 1 137 ? -27.164 8.474 36.731 1.00 64.81 137 PRO A C 1
ATOM 978 O O . PRO A 1 137 ? -27.528 7.561 35.987 1.00 64.81 137 PRO A O 1
ATOM 981 N N . ARG A 1 138 ? -26.036 8.401 37.443 1.00 65.19 138 ARG A N 1
ATOM 982 C CA . ARG A 1 138 ? -25.322 7.131 37.601 1.00 65.19 138 ARG A CA 1
ATOM 983 C C . ARG A 1 138 ? -26.102 6.296 38.602 1.00 65.19 138 ARG A C 1
ATOM 985 O O . ARG A 1 138 ? -26.264 6.710 39.746 1.00 65.19 138 ARG A O 1
ATOM 992 N N . PHE A 1 139 ? -26.603 5.150 38.158 1.00 72.50 139 PHE A N 1
ATOM 993 C CA . PHE A 1 139 ? -27.224 4.187 39.055 1.00 72.50 139 PHE A CA 1
ATOM 994 C C . PHE A 1 139 ? -26.119 3.430 39.802 1.00 72.50 139 PHE A C 1
ATOM 996 O O . PHE A 1 139 ? -25.258 2.844 39.139 1.00 72.50 139 PHE A O 1
ATOM 1003 N N . PRO A 1 140 ? -26.117 3.445 41.145 1.00 63.47 140 PRO A N 1
ATOM 1004 C CA . PRO A 1 140 ? -25.173 2.662 41.933 1.00 63.47 140 PRO A CA 1
ATOM 1005 C C . PRO A 1 140 ? -25.317 1.168 41.612 1.00 63.47 140 PRO A C 1
ATOM 1007 O O . PRO A 1 140 ? -26.436 0.653 41.597 1.00 63.47 140 PRO A O 1
ATOM 1010 N N . GLY A 1 141 ? -24.196 0.476 41.375 1.00 70.00 141 GLY A N 1
ATOM 1011 C CA . GLY A 1 141 ? -24.163 -0.986 41.206 1.00 70.00 141 GLY A CA 1
ATOM 1012 C C . GLY A 1 141 ? -23.906 -1.503 39.787 1.00 70.00 141 GLY A C 1
ATOM 1013 O O . GLY A 1 141 ? -24.088 -2.695 39.538 1.00 70.00 141 GLY A O 1
ATOM 1014 N N . LEU A 1 142 ? -23.477 -0.653 38.848 1.00 63.94 142 LEU A N 1
ATOM 1015 C CA . LEU A 1 142 ? -23.025 -1.132 37.540 1.00 63.94 142 LEU A CA 1
ATOM 1016 C C . LEU A 1 142 ? -21.597 -1.714 37.619 1.00 63.94 142 LEU A C 1
ATOM 1018 O O . LEU A 1 142 ? -20.743 -1.149 38.305 1.00 63.94 142 LEU A O 1
ATOM 1022 N N . PRO A 1 143 ? -21.305 -2.820 36.905 1.00 55.50 143 PRO A N 1
ATOM 1023 C CA . PRO A 1 143 ? -19.976 -3.427 36.895 1.00 55.50 143 PRO A CA 1
ATOM 1024 C C . PRO A 1 143 ? -18.918 -2.431 36.400 1.00 55.50 143 PRO A C 1
ATOM 1026 O O . PRO A 1 143 ? -18.982 -1.983 35.254 1.00 55.50 143 PRO A O 1
ATOM 1029 N N . GLY A 1 144 ? -17.946 -2.101 37.257 1.00 66.12 144 GLY A N 1
ATOM 1030 C CA . GLY A 1 144 ? -16.843 -1.184 36.944 1.00 66.12 144 GLY A CA 1
ATOM 1031 C C . GLY A 1 144 ? -16.760 0.081 37.804 1.00 66.12 144 GLY A C 1
ATOM 1032 O O . GLY A 1 144 ? -15.860 0.885 37.562 1.00 66.12 144 GLY A O 1
ATOM 1033 N N . ASP A 1 145 ? -17.639 0.269 38.794 1.00 59.69 145 ASP A N 1
ATOM 1034 C CA . ASP A 1 145 ? -17.435 1.315 39.805 1.00 59.69 145 ASP A CA 1
ATOM 1035 C C . ASP A 1 145 ? -16.221 0.961 40.690 1.00 59.69 145 ASP A C 1
ATOM 1037 O O . ASP A 1 145 ? -16.200 -0.126 41.278 1.00 59.69 145 ASP A O 1
ATOM 1041 N N . PRO A 1 146 ? -15.197 1.833 40.790 1.00 57.41 146 PRO A N 1
ATOM 1042 C CA . PRO A 1 146 ? -14.150 1.664 41.786 1.00 57.41 146 PRO A CA 1
ATOM 1043 C C . PRO A 1 146 ? -14.775 1.888 43.168 1.00 57.41 146 PRO A C 1
ATOM 1045 O O . PRO A 1 146 ? -15.228 2.992 43.469 1.00 57.41 146 PRO A O 1
ATOM 1048 N N . THR A 1 147 ? -14.849 0.821 43.966 1.00 63.25 147 THR A N 1
ATOM 1049 C CA . THR A 1 147 ? -15.213 0.879 45.391 1.00 63.25 147 THR A CA 1
ATOM 1050 C C . THR A 1 147 ? -14.171 1.634 46.194 1.00 63.25 147 THR A C 1
ATOM 1052 O O . THR A 1 147 ? -12.971 1.369 45.944 1.00 63.25 147 THR A O 1
#